Protein AF-A0A2D4LS28-F1 (afdb_monomer)

Secondary structure (DSSP, 8-state):
-EEEEEEEETTEEEEEEE-TTT--EEEEEEEE--TT--HHHHHHHHHHHHT---TTBPPEEEEEEETTEEEEEEE--TTEEHHHHHHHH-SPPHHHHHHHHHHHHHHHHHHHHTT------SGGGEEE-TTS-EEE--

Foldseek 3Di:
DFDAFDAADPFATWTWDADPPPRDIKIKGKGAADVPDPVVVVVVQCVLQQPDDDQQAWHWDDWDDDPRIIITITHDAPQAFQVVVCVVPPDDDPVLVVVLVVSVVRSQVSQVVVVHDPVDDDRNQWGHHPVGHTHGGD

Nearest PDB structures (foldseek):
  5j5t-assembly1_A-2  TM=9.803E-01  e=1.486E-19  Homo sapiens
  8fjz-assembly2_B  TM=9.613E-01  e=2.310E-17  Homo sapiens
  6cqf-assembly1_A-2  TM=9.502E-01  e=6.448E-18  Homo sapiens
  7l25-assembly2_B  TM=9.216E-01  e=4.371E-17  Homo sapiens
  7siu-assembly1_B  TM=8.800E-01  e=3.271E-17  Homo sapiens

Mean predicted aligned error: 3.65 Å

Structure (mmCIF, N/CA/C/O backbone):
data_AF-A0A2D4LS28-F1
#
_entry.id   AF-A0A2D4LS28-F1
#
loop_
_atom_site.group_PDB
_atom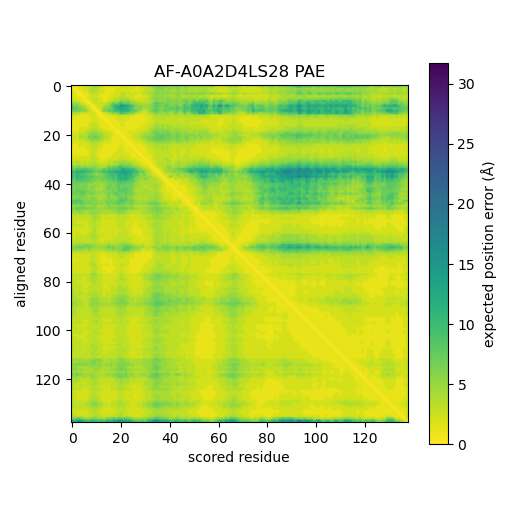_site.id
_atom_site.type_symbol
_atom_site.label_atom_id
_atom_site.label_alt_id
_atom_site.label_comp_id
_atom_site.label_asym_id
_atom_site.label_entity_id
_atom_site.label_seq_id
_atom_site.pdbx_PDB_ins_code
_atom_site.Cartn_x
_atom_site.Cartn_y
_atom_site.Cartn_z
_atom_site.occupancy
_atom_site.B_iso_or_equiv
_atom_site.auth_seq_id
_atom_site.auth_comp_id
_atom_site.auth_asym_id
_atom_site.auth_atom_id
_atom_site.pdbx_PDB_model_num
ATOM 1 N N . GLU A 1 1 ? -8.736 -12.008 12.229 1.00 94.69 1 GLU A N 1
ATOM 2 C CA . GLU A 1 1 ? -7.545 -12.580 12.887 1.00 94.69 1 GLU A CA 1
ATOM 3 C C . GLU A 1 1 ? -6.289 -11.925 12.323 1.00 94.69 1 GLU A C 1
ATOM 5 O O . GLU A 1 1 ? -6.183 -11.829 11.105 1.00 94.69 1 GLU A O 1
ATOM 10 N N . LEU A 1 2 ? -5.383 -11.424 13.169 1.00 96.31 2 LEU A N 1
ATOM 11 C CA . LEU A 1 2 ? -4.070 -10.940 12.720 1.00 96.31 2 LEU A CA 1
ATOM 12 C C . LEU A 1 2 ? -3.133 -12.137 12.528 1.00 96.31 2 LEU A C 1
ATOM 14 O O . LEU A 1 2 ? -3.089 -13.006 13.390 1.00 96.31 2 LEU A O 1
ATOM 18 N N . ILE A 1 3 ? -2.393 -12.169 11.420 1.00 97.06 3 ILE A N 1
ATOM 19 C CA . ILE A 1 3 ? -1.500 -13.282 11.066 1.00 97.06 3 ILE A CA 1
ATOM 20 C C . ILE A 1 3 ? -0.045 -12.907 11.346 1.00 97.06 3 ILE A C 1
ATOM 22 O O . ILE A 1 3 ? 0.619 -13.545 12.153 1.00 97.06 3 ILE A O 1
ATOM 26 N N . GLN A 1 4 ? 0.465 -11.877 10.669 1.00 96.00 4 GLN A N 1
ATOM 27 C CA . GLN A 1 4 ? 1.861 -11.456 10.795 1.00 96.00 4 GLN A CA 1
ATOM 28 C C . GLN A 1 4 ? 2.009 -9.970 10.489 1.00 96.00 4 GLN A C 1
ATOM 30 O O . GLN A 1 4 ? 1.234 -9.414 9.706 1.00 96.00 4 GLN A O 1
ATOM 35 N N . ARG A 1 5 ? 3.032 -9.334 11.062 1.00 95.31 5 ARG A N 1
ATOM 36 C CA . ARG A 1 5 ? 3.417 -7.973 10.680 1.00 95.31 5 ARG A CA 1
ATOM 37 C C . ARG A 1 5 ? 4.054 -7.999 9.288 1.00 95.31 5 ARG A C 1
ATOM 39 O O . ARG A 1 5 ? 4.904 -8.845 9.029 1.00 95.31 5 ARG A O 1
ATOM 46 N N . VAL A 1 6 ? 3.632 -7.095 8.409 1.00 92.38 6 VAL A N 1
ATOM 47 C CA . VAL A 1 6 ? 4.109 -6.993 7.015 1.00 92.38 6 VAL A CA 1
ATOM 48 C C . VAL A 1 6 ? 4.755 -5.652 6.689 1.00 92.38 6 VAL A C 1
ATOM 50 O O . VAL A 1 6 ? 5.448 -5.552 5.688 1.00 92.38 6 VAL A O 1
ATOM 53 N N . GLY A 1 7 ? 4.571 -4.638 7.530 1.00 86.31 7 GLY A N 1
ATOM 54 C CA . GLY A 1 7 ? 5.204 -3.342 7.332 1.00 86.31 7 GLY A CA 1
ATOM 55 C C . GLY A 1 7 ? 5.101 -2.461 8.564 1.00 86.31 7 GLY A C 1
ATOM 56 O O . GLY A 1 7 ? 4.397 -2.782 9.523 1.00 86.31 7 GLY A O 1
ATOM 57 N N . SER A 1 8 ? 5.810 -1.342 8.514 1.00 85.06 8 SER A N 1
ATOM 58 C CA . SER A 1 8 ? 5.722 -0.256 9.482 1.00 85.06 8 SER A CA 1
ATOM 59 C C . SER A 1 8 ? 5.602 1.041 8.688 1.00 85.06 8 SER A C 1
ATOM 61 O O . SER A 1 8 ? 6.418 1.306 7.808 1.00 85.06 8 SER A O 1
ATOM 63 N N . GLY A 1 9 ? 4.525 1.783 8.922 1.00 72.38 9 GLY A N 1
ATOM 64 C CA . GLY A 1 9 ? 4.267 3.084 8.316 1.00 72.38 9 GLY A CA 1
ATOM 65 C C . GLY A 1 9 ? 4.476 4.214 9.320 1.00 72.38 9 GLY A C 1
ATOM 66 O O . GLY A 1 9 ? 4.719 3.978 10.501 1.00 72.38 9 GLY A O 1
ATOM 67 N N . THR A 1 10 ? 4.312 5.455 8.861 1.00 70.38 10 THR A N 1
ATOM 68 C CA . THR A 1 10 ? 4.556 6.679 9.650 1.00 70.38 10 THR A CA 1
ATOM 69 C C . THR A 1 10 ? 3.843 6.701 11.006 1.00 70.38 10 THR A C 1
ATOM 71 O O . THR A 1 10 ? 4.406 7.181 11.983 1.00 70.38 10 THR A O 1
ATOM 74 N N . TYR A 1 11 ? 2.620 6.169 11.071 1.00 76.12 11 TYR A N 1
ATOM 75 C CA . TYR A 1 11 ? 1.759 6.232 12.259 1.00 76.12 11 TYR A CA 1
ATOM 76 C C . TYR A 1 11 ? 1.566 4.879 12.957 1.00 76.12 11 TYR A C 1
ATOM 78 O O . TYR A 1 11 ? 0.881 4.802 13.973 1.00 76.12 11 TYR A O 1
ATOM 86 N N . GLY A 1 12 ? 2.118 3.785 12.426 1.00 85.56 12 GLY A N 1
ATOM 87 C CA . GLY A 1 12 ? 1.886 2.472 13.022 1.00 85.56 12 GLY A CA 1
ATOM 88 C C . GLY A 1 12 ? 2.268 1.284 12.155 1.00 85.56 12 GLY A C 1
ATOM 89 O O . GLY A 1 12 ? 2.698 1.416 11.011 1.00 85.56 12 GLY A O 1
ATOM 90 N N . ASP A 1 13 ? 2.088 0.097 12.722 1.00 92.62 13 ASP A N 1
ATOM 91 C CA . ASP A 1 13 ? 2.425 -1.169 12.080 1.00 92.62 13 ASP A CA 1
ATOM 92 C C . ASP A 1 13 ? 1.288 -1.666 11.176 1.00 92.62 13 ASP A C 1
ATOM 94 O O . ASP A 1 13 ? 0.104 -1.541 11.498 1.00 92.62 13 ASP A O 1
ATOM 98 N N . VAL A 1 14 ? 1.652 -2.299 10.063 1.00 93.75 14 VAL A N 1
ATOM 99 C CA . VAL A 1 14 ? 0.720 -2.948 9.137 1.00 93.75 14 VAL A CA 1
ATOM 100 C C . VAL A 1 14 ? 0.818 -4.458 9.303 1.00 93.75 14 VAL A C 1
ATOM 102 O O . VAL A 1 14 ? 1.906 -5.039 9.259 1.00 93.75 14 VAL A O 1
ATOM 105 N N . TYR A 1 15 ? -0.328 -5.110 9.462 1.00 96.31 15 TYR A N 1
ATOM 106 C CA . TYR A 1 15 ? -0.445 -6.552 9.631 1.00 96.31 15 TYR A CA 1
ATOM 107 C C . TYR A 1 15 ? -1.221 -7.178 8.480 1.00 96.31 15 TYR A C 1
ATOM 109 O O . TYR A 1 15 ? -2.252 -6.661 8.057 1.00 96.31 15 TYR A O 1
ATOM 117 N N . LYS A 1 16 ? -0.774 -8.348 8.028 1.00 97.12 16 LYS A N 1
ATOM 118 C CA . LYS A 1 16 ? -1.623 -9.265 7.272 1.00 97.12 16 LYS A CA 1
ATOM 119 C C . LYS A 1 16 ? -2.665 -9.829 8.224 1.00 97.12 16 LYS A C 1
ATOM 121 O O . LYS A 1 16 ? -2.325 -10.319 9.302 1.00 97.12 16 LYS A O 1
ATOM 126 N N . ALA A 1 17 ? -3.918 -9.798 7.811 1.00 97.62 17 ALA A N 1
ATOM 127 C CA . ALA A 1 17 ? -5.038 -10.315 8.568 1.00 97.62 17 ALA A CA 1
ATOM 128 C C . ALA A 1 17 ? -5.927 -11.187 7.685 1.00 97.62 17 ALA A C 1
ATOM 130 O O . ALA A 1 17 ? -5.921 -11.078 6.459 1.00 97.62 17 ALA A O 1
ATOM 131 N N . ARG A 1 18 ? -6.714 -12.042 8.330 1.00 97.25 18 ARG A N 1
ATOM 132 C CA . ARG A 1 18 ? -7.777 -12.825 7.709 1.00 97.25 18 ARG A CA 1
ATOM 133 C C . ARG A 1 18 ? -9.116 -12.440 8.312 1.00 97.25 18 ARG A C 1
ATOM 135 O O . ARG A 1 18 ? -9.264 -12.412 9.540 1.00 97.25 18 ARG A O 1
ATOM 142 N N . ASN A 1 19 ? -10.089 -12.149 7.462 1.00 94.06 19 ASN A N 1
ATOM 143 C CA . ASN A 1 19 ? -11.469 -11.994 7.886 1.00 94.06 19 ASN A CA 1
ATOM 144 C C . ASN A 1 19 ? -12.010 -13.366 8.322 1.00 94.06 19 ASN A C 1
ATOM 146 O O . ASN A 1 19 ? -11.957 -14.338 7.574 1.00 94.06 19 ASN A O 1
ATOM 150 N N . VAL A 1 20 ? -12.499 -13.448 9.559 1.00 94.50 20 VAL A N 1
ATOM 151 C CA . VAL A 1 20 ? -12.927 -14.711 10.186 1.00 94.50 20 VAL A CA 1
ATOM 152 C C . VAL A 1 20 ? -14.246 -15.247 9.626 1.00 94.50 20 VAL A C 1
ATOM 154 O O . VAL A 1 20 ? -14.547 -16.418 9.816 1.00 94.50 20 VAL A O 1
ATOM 157 N N . HIS A 1 21 ? -15.030 -14.408 8.943 1.00 93.81 21 HIS A N 1
ATOM 158 C CA . HIS A 1 21 ? -16.332 -14.793 8.400 1.00 93.81 21 HIS A CA 1
ATOM 159 C C . HIS A 1 21 ? -16.234 -15.369 6.987 1.00 93.81 21 HIS A C 1
ATOM 161 O O . HIS A 1 21 ? -16.912 -16.346 6.688 1.00 93.81 21 HIS A O 1
ATOM 167 N N . ASN A 1 22 ? -15.410 -14.772 6.120 1.00 94.19 22 ASN A N 1
ATOM 168 C CA . ASN A 1 22 ? -15.306 -15.163 4.708 1.00 94.19 22 ASN A CA 1
ATOM 169 C C . ASN A 1 22 ? -13.920 -15.708 4.310 1.00 94.19 22 ASN A C 1
ATOM 171 O O . ASN A 1 22 ? -13.752 -16.186 3.194 1.00 94.19 22 ASN A O 1
ATOM 175 N N . GLY A 1 23 ? -12.926 -15.657 5.201 1.00 94.50 23 GLY A N 1
ATOM 176 C CA . GLY A 1 23 ? -11.577 -16.165 4.951 1.00 94.50 23 GLY A CA 1
ATOM 177 C C . GLY A 1 23 ? -10.687 -15.266 4.085 1.00 94.50 23 GLY A C 1
ATOM 178 O O . GLY A 1 23 ? -9.522 -15.620 3.879 1.00 94.50 23 GLY A O 1
ATOM 179 N N . GLU A 1 24 ? -11.184 -14.119 3.614 1.00 94.81 24 GLU A N 1
ATOM 180 C CA . GLU A 1 24 ? -10.441 -13.193 2.753 1.00 94.81 24 GLU A CA 1
ATOM 181 C C . GLU A 1 24 ? -9.276 -12.529 3.496 1.00 94.81 24 GLU A C 1
ATOM 183 O O . GLU A 1 24 ? -9.334 -12.276 4.706 1.00 94.81 24 GLU A O 1
ATOM 188 N N . LEU A 1 25 ? -8.198 -12.252 2.760 1.00 97.00 25 LEU A N 1
ATOM 189 C CA . LEU A 1 25 ? -7.030 -11.554 3.286 1.00 97.00 25 LEU A CA 1
ATOM 190 C C . LEU A 1 25 ? -7.233 -10.037 3.246 1.00 97.00 25 LEU A C 1
ATOM 192 O O . LEU A 1 25 ? -7.781 -9.493 2.292 1.00 97.00 25 LEU A O 1
ATOM 196 N N . ALA A 1 26 ? -6.728 -9.359 4.270 1.00 96.94 26 ALA A N 1
ATOM 197 C CA . ALA A 1 26 ? -6.704 -7.906 4.371 1.00 96.94 26 ALA A CA 1
ATOM 198 C C . ALA A 1 26 ? -5.360 -7.431 4.936 1.00 96.94 26 ALA A C 1
ATOM 200 O O . ALA A 1 26 ? -4.677 -8.167 5.655 1.00 96.94 26 ALA A O 1
ATOM 201 N N . ALA A 1 27 ? -4.988 -6.195 4.623 1.00 95.88 27 ALA A N 1
ATOM 202 C CA . ALA A 1 27 ? -3.982 -5.461 5.372 1.00 95.88 27 ALA A CA 1
ATOM 203 C C . ALA A 1 27 ? -4.684 -4.633 6.457 1.00 95.88 27 ALA A C 1
ATOM 205 O O . ALA A 1 27 ? -5.739 -4.043 6.228 1.00 95.88 27 ALA A O 1
ATOM 206 N N . VAL A 1 28 ? -4.118 -4.615 7.660 1.00 95.00 28 VAL A N 1
ATOM 207 C CA . VAL A 1 28 ? -4.653 -3.880 8.807 1.00 95.00 28 VAL A CA 1
ATOM 208 C C . VAL A 1 28 ? -3.555 -2.989 9.362 1.00 95.00 28 VAL A C 1
ATOM 210 O O . VAL A 1 28 ? -2.604 -3.483 9.967 1.00 95.00 28 VAL A O 1
ATOM 213 N N . LYS A 1 29 ? -3.692 -1.679 9.156 1.00 92.56 29 LYS A N 1
ATOM 214 C CA . LYS A 1 29 ? -2.815 -0.664 9.749 1.00 92.56 29 LYS A CA 1
ATOM 215 C C . LYS A 1 29 ? -3.323 -0.354 11.153 1.00 92.56 29 LYS A C 1
ATOM 217 O O . LYS A 1 29 ? -4.481 0.031 11.313 1.00 92.56 29 LYS A O 1
ATOM 222 N N . ILE A 1 30 ? -2.484 -0.580 12.160 1.00 93.19 30 ILE A N 1
ATOM 223 C CA . ILE A 1 30 ? -2.805 -0.368 13.573 1.00 93.19 30 ILE A CA 1
ATOM 224 C C . ILE A 1 30 ? -2.002 0.827 14.068 1.00 93.19 30 ILE A C 1
ATOM 226 O O . ILE A 1 30 ? -0.780 0.762 14.187 1.00 93.19 30 ILE A O 1
ATOM 230 N N . ILE A 1 31 ? -2.713 1.904 14.378 1.00 91.38 31 ILE A N 1
ATOM 231 C CA . ILE A 1 31 ? -2.163 3.167 14.864 1.00 91.38 31 ILE A CA 1
ATOM 232 C C . ILE A 1 31 ? -2.488 3.264 16.350 1.00 91.38 31 ILE A C 1
ATOM 234 O O . ILE A 1 31 ? -3.657 3.178 16.733 1.00 91.38 31 ILE A O 1
ATOM 238 N N . LYS A 1 32 ? -1.463 3.406 17.192 1.00 89.44 32 LYS A N 1
ATOM 239 C CA . LYS A 1 32 ? -1.645 3.713 18.615 1.00 89.44 32 LYS A CA 1
ATOM 240 C C . LYS A 1 32 ? -1.875 5.218 18.732 1.00 89.44 32 LYS A C 1
ATOM 242 O O . LYS A 1 32 ? -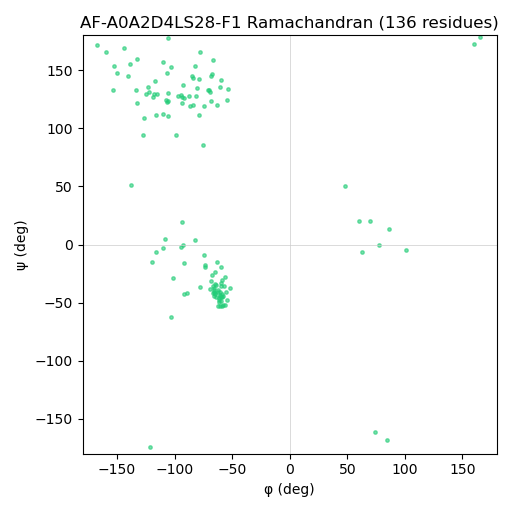1.088 5.976 18.186 1.00 89.44 32 LYS A O 1
ATOM 247 N N . LEU A 1 33 ? -2.950 5.612 19.402 1.00 87.25 33 LEU A N 1
ATOM 248 C CA . LEU A 1 33 ? -3.282 7.009 19.650 1.00 87.25 33 LEU A CA 1
ATOM 249 C C . LEU A 1 33 ? -2.792 7.390 21.046 1.00 87.25 33 LEU A C 1
ATOM 251 O O . LEU A 1 33 ? -3.106 6.705 22.020 1.00 87.25 33 LEU A O 1
ATOM 255 N N . GLU A 1 34 ? -2.034 8.472 21.143 1.00 85.25 34 GLU A N 1
ATOM 256 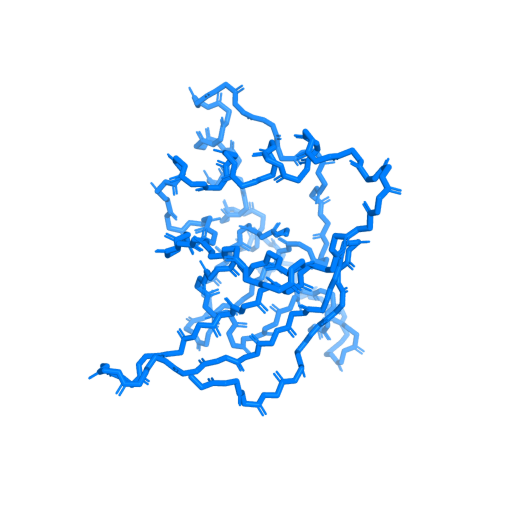C CA . GLU A 1 34 ? -1.560 9.048 22.398 1.00 85.25 34 GLU A CA 1
ATOM 257 C C . GLU A 1 34 ? -2.260 10.384 22.688 1.00 85.25 34 GLU A C 1
ATOM 259 O O . GLU A 1 34 ? -2.808 11.051 21.805 1.00 85.25 34 GLU A O 1
ATOM 264 N N . GLN A 1 35 ? -2.291 10.782 23.963 1.00 79.31 35 GLN A N 1
ATOM 265 C CA . GLN A 1 35 ? -2.853 12.079 24.337 1.00 79.31 35 GLN A CA 1
ATOM 266 C C . GLN A 1 35 ? -2.023 13.205 23.714 1.00 79.31 35 GLN A C 1
ATOM 268 O O . GLN A 1 35 ? -0.841 13.348 24.013 1.00 79.31 35 GLN A O 1
ATOM 273 N N . GLY A 1 36 ? -2.668 14.025 22.883 1.00 79.25 36 GLY A N 1
ATOM 274 C CA . GLY A 1 36 ? -2.023 15.122 22.160 1.00 79.25 36 GLY A CA 1
ATOM 275 C C . GLY A 1 36 ? -1.715 14.818 20.693 1.00 79.25 36 GLY A C 1
ATOM 276 O O . GLY A 1 36 ? -1.313 15.739 19.985 1.00 79.25 36 GLY A O 1
ATOM 277 N N . ASP A 1 37 ? -1.949 13.588 20.219 1.00 81.69 37 ASP A N 1
ATOM 278 C CA . ASP A 1 37 ? -1.845 13.279 18.793 1.00 81.69 37 ASP A CA 1
ATOM 279 C C . ASP A 1 37 ? -2.832 14.113 17.973 1.00 81.69 37 ASP A C 1
ATOM 281 O O . ASP A 1 37 ? -4.022 14.223 18.297 1.00 81.69 37 ASP A O 1
ATOM 285 N N . ASP A 1 38 ? -2.347 14.662 16.859 1.00 80.81 38 ASP A N 1
ATOM 286 C CA . ASP A 1 38 ? -3.195 15.352 15.896 1.00 80.81 38 ASP A CA 1
ATOM 287 C C . ASP A 1 38 ? -3.997 14.337 15.074 1.00 80.81 38 ASP A C 1
ATOM 289 O O . ASP A 1 38 ? -3.633 13.922 13.968 1.00 80.81 38 ASP A O 1
ATOM 293 N N . PHE A 1 39 ? -5.137 13.943 15.635 1.00 81.69 39 PHE A N 1
ATOM 294 C CA . PHE A 1 39 ? -6.061 13.009 15.006 1.00 81.69 39 PHE A CA 1
ATOM 295 C C . PHE A 1 39 ? -6.594 13.507 13.652 1.00 81.69 39 PHE A C 1
ATOM 297 O O . PHE A 1 39 ? -7.063 12.700 12.845 1.00 81.69 39 PHE A O 1
ATOM 304 N N . SER A 1 40 ? -6.509 14.813 13.366 1.00 82.62 40 SER A N 1
ATOM 305 C CA . SER A 1 40 ? -7.003 15.377 12.110 1.00 82.62 40 SER A CA 1
ATOM 306 C C . SER A 1 40 ? -6.202 14.892 10.897 1.00 82.62 40 SER A C 1
ATOM 308 O O . SER A 1 40 ? -6.796 14.602 9.857 1.00 82.62 40 SER A O 1
ATOM 310 N N . LEU A 1 41 ? -4.885 14.699 11.037 1.00 78.19 41 LEU A N 1
ATOM 311 C CA . LEU A 1 41 ? -4.024 14.178 9.968 1.00 78.19 41 LEU A CA 1
ATOM 312 C C . LEU A 1 41 ? -4.383 12.728 9.619 1.00 78.19 41 LEU A C 1
ATOM 314 O O . LEU A 1 41 ? -4.546 12.383 8.449 1.00 78.19 41 LEU A O 1
ATOM 318 N N . ILE A 1 42 ? -4.599 11.899 10.642 1.00 81.44 42 ILE A N 1
ATOM 319 C CA . ILE A 1 42 ? -4.998 10.496 10.481 1.00 81.44 42 ILE A CA 1
ATOM 320 C C . ILE A 1 42 ? -6.394 10.404 9.843 1.00 81.44 42 ILE A C 1
ATOM 322 O O . ILE A 1 42 ? -6.632 9.593 8.945 1.00 81.44 42 ILE A O 1
ATOM 326 N N . GLN A 1 43 ? -7.331 11.262 10.261 1.00 81.19 43 GLN A N 1
ATOM 327 C CA . GLN A 1 43 ? -8.659 11.336 9.647 1.00 81.19 43 GLN A CA 1
ATOM 328 C C . GLN A 1 43 ? -8.605 11.751 8.176 1.00 81.19 43 GLN A C 1
ATOM 330 O O . GLN A 1 43 ? -9.364 11.203 7.374 1.00 81.19 43 GLN A O 1
ATOM 335 N N . GLN A 1 44 ? -7.729 12.689 7.806 1.00 78.31 44 GLN A N 1
ATOM 336 C CA . GLN A 1 44 ? -7.546 13.093 6.411 1.00 78.31 44 GLN A CA 1
ATOM 337 C C . GLN A 1 44 ? -7.044 11.934 5.545 1.00 78.31 44 GLN A C 1
ATOM 339 O O . GLN A 1 44 ? -7.546 11.754 4.434 1.00 78.31 44 GLN A O 1
ATOM 344 N N . GLU A 1 45 ? -6.118 11.118 6.055 1.00 75.69 45 GLU A N 1
ATOM 345 C CA . GLU A 1 45 ? -5.626 9.920 5.365 1.00 75.69 45 GLU A CA 1
ATOM 346 C C . GLU A 1 45 ? -6.763 8.911 5.130 1.00 75.69 45 GLU A C 1
ATOM 348 O O . GLU A 1 45 ? -7.021 8.511 3.993 1.00 75.69 45 GLU A O 1
ATOM 353 N N . ILE A 1 46 ? -7.542 8.594 6.173 1.00 82.81 46 ILE A N 1
ATOM 354 C CA . ILE A 1 46 ? -8.710 7.706 6.046 1.00 82.81 46 ILE A CA 1
ATOM 355 C C . ILE A 1 46 ? -9.726 8.276 5.054 1.00 82.81 46 ILE A C 1
ATOM 357 O O . ILE A 1 46 ? -10.244 7.544 4.211 1.00 82.81 46 ILE A O 1
ATOM 361 N N . TYR A 1 47 ? -10.036 9.571 5.140 1.00 82.38 47 TYR A N 1
ATOM 362 C CA . TYR A 1 47 ? -11.014 10.221 4.270 1.00 82.38 47 TYR A CA 1
ATOM 363 C C . TYR A 1 47 ? -10.578 10.220 2.801 1.00 82.38 47 TYR A C 1
ATOM 365 O O . TYR A 1 47 ? -11.405 10.069 1.893 1.00 82.38 47 TYR A O 1
ATOM 373 N N . MET A 1 48 ? -9.273 10.345 2.550 1.00 79.38 48 MET A N 1
ATOM 374 C CA . MET A 1 48 ? -8.727 10.244 1.205 1.00 79.38 48 MET A CA 1
ATOM 375 C C . MET A 1 48 ? -9.067 8.883 0.596 1.00 79.38 48 MET A C 1
ATOM 377 O O . MET A 1 48 ? -9.681 8.850 -0.471 1.00 79.38 48 MET A O 1
ATOM 381 N N . VAL A 1 49 ? -8.744 7.788 1.290 1.00 79.31 49 VAL A N 1
ATOM 382 C CA . VAL A 1 49 ? -8.877 6.422 0.756 1.00 79.31 49 VAL A CA 1
ATOM 383 C C . VAL A 1 49 ? -10.328 5.927 0.790 1.00 79.31 49 VAL A C 1
ATOM 385 O O . VAL A 1 49 ? -10.785 5.298 -0.161 1.00 79.31 49 VAL A O 1
ATOM 388 N N . LYS A 1 50 ? -11.105 6.274 1.824 1.00 87.44 50 LYS A N 1
ATOM 389 C CA . LYS A 1 50 ? -12.490 5.806 2.025 1.00 87.44 50 LYS A CA 1
ATOM 390 C C . LYS A 1 50 ? -13.435 6.124 0.862 1.00 87.44 50 LYS A C 1
ATOM 392 O O . LYS A 1 50 ? -14.334 5.339 0.567 1.00 87.44 50 LYS A O 1
ATOM 397 N N . GLU A 1 51 ? -13.273 7.274 0.214 1.00 86.31 51 GLU A N 1
ATOM 398 C CA . GLU A 1 51 ? -14.132 7.679 -0.912 1.00 86.31 51 GLU A CA 1
ATOM 399 C C . GLU A 1 51 ? -13.571 7.281 -2.286 1.00 86.31 51 GLU A C 1
ATOM 401 O O . GLU A 1 51 ? -14.182 7.565 -3.321 1.00 86.31 51 GLU A O 1
ATOM 406 N N . CYS A 1 52 ? -12.399 6.648 -2.325 1.00 90.69 52 CYS A N 1
ATOM 407 C CA . CYS A 1 52 ? -11.763 6.246 -3.567 1.00 90.69 52 CYS A CA 1
ATOM 408 C C . CYS A 1 52 ? -12.130 4.804 -3.917 1.00 90.69 52 CYS A C 1
ATOM 410 O O . CYS A 1 52 ? -11.871 3.877 -3.158 1.00 90.69 52 CYS A O 1
ATOM 412 N N . LYS A 1 53 ? -12.737 4.615 -5.093 1.00 93.88 53 LYS A N 1
ATOM 413 C CA . LYS A 1 53 ? -13.054 3.298 -5.652 1.00 93.88 53 LYS A CA 1
ATOM 414 C C . LYS A 1 53 ? -12.497 3.236 -7.067 1.00 93.88 53 LYS A C 1
ATOM 416 O O . LYS A 1 53 ? -13.131 3.717 -8.001 1.00 93.88 53 LYS A O 1
ATOM 421 N N . HIS A 1 54 ? -11.291 2.699 -7.198 1.00 97.19 54 HIS A N 1
ATOM 422 C CA . HIS A 1 54 ? -10.574 2.596 -8.466 1.00 97.19 54 HIS A CA 1
ATOM 423 C C . HIS A 1 54 ? -9.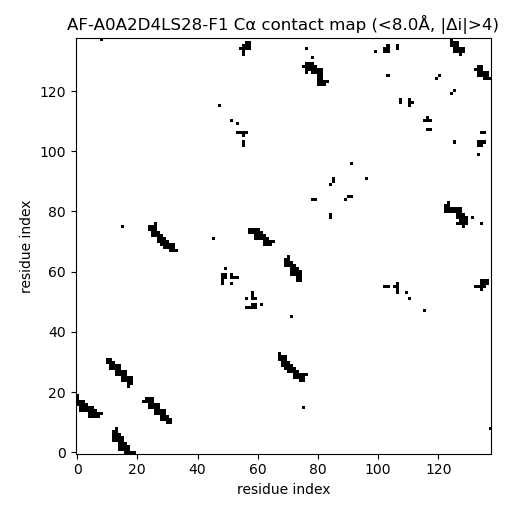665 1.366 -8.449 1.00 97.19 54 HIS A C 1
ATOM 425 O O . HIS A 1 54 ? -9.136 1.024 -7.395 1.00 97.19 54 HIS A O 1
ATOM 431 N N . CYS A 1 55 ? -9.454 0.714 -9.596 1.00 97.50 55 CYS A N 1
ATOM 432 C CA . CYS A 1 55 ? -8.640 -0.503 -9.673 1.00 97.50 55 CYS A CA 1
ATOM 433 C C . CYS A 1 55 ? -7.193 -0.279 -9.214 1.00 97.50 55 CYS A C 1
ATOM 435 O O . CYS A 1 55 ? -6.658 -1.153 -8.543 1.00 97.50 55 CYS A O 1
ATOM 437 N N . ASN A 1 56 ? -6.607 0.894 -9.485 1.00 98.19 56 ASN A N 1
ATOM 438 C CA . ASN A 1 56 ? -5.239 1.254 -9.079 1.00 98.19 56 ASN A CA 1
ATOM 439 C C . ASN A 1 56 ? -5.129 2.012 -7.742 1.00 98.19 56 ASN A C 1
ATOM 441 O O . ASN A 1 56 ? -4.128 2.682 -7.496 1.00 98.19 56 ASN A O 1
ATOM 445 N N . ILE A 1 57 ? -6.147 1.955 -6.882 1.00 96.38 57 ILE A N 1
ATOM 446 C CA . ILE A 1 57 ? -6.091 2.490 -5.513 1.00 96.38 57 ILE A CA 1
ATOM 447 C C . ILE A 1 57 ? -6.412 1.343 -4.563 1.00 96.38 57 ILE A C 1
ATOM 449 O O . ILE A 1 57 ? -7.347 0.586 -4.821 1.00 96.38 57 ILE A O 1
ATOM 453 N N . VAL A 1 58 ? -5.641 1.212 -3.483 1.00 95.12 58 VAL A N 1
ATOM 454 C CA . VAL A 1 58 ? -5.903 0.213 -2.439 1.00 95.12 58 VAL A CA 1
ATOM 455 C C . VAL A 1 58 ? -7.336 0.375 -1.930 1.00 95.12 58 VAL A C 1
ATOM 457 O O . VAL A 1 58 ? -7.734 1.457 -1.491 1.00 95.12 58 VAL A O 1
ATOM 460 N N . ALA A 1 59 ? -8.125 -0.699 -1.983 1.00 95.00 59 ALA A N 1
ATOM 461 C CA . ALA A 1 59 ? -9.505 -0.633 -1.522 1.00 95.00 59 ALA A CA 1
ATOM 462 C C . ALA A 1 59 ? -9.578 -0.493 0.007 1.00 95.00 59 ALA A C 1
ATOM 464 O O . ALA A 1 59 ? -8.945 -1.240 0.752 1.00 95.00 59 ALA A O 1
ATOM 465 N N . TYR A 1 60 ? -10.399 0.442 0.483 1.00 94.44 60 TYR A N 1
ATOM 466 C CA . TYR A 1 60 ? -10.714 0.595 1.902 1.00 94.44 60 TYR A CA 1
ATOM 467 C C . TYR A 1 60 ? -11.897 -0.298 2.291 1.00 94.44 60 TYR A C 1
ATOM 469 O O . TYR A 1 60 ? -12.962 -0.231 1.674 1.00 94.44 60 TYR A O 1
ATOM 477 N N . PHE A 1 61 ? -11.731 -1.101 3.343 1.00 94.19 61 PHE A N 1
ATOM 478 C CA . PHE A 1 61 ? -12.774 -1.999 3.852 1.00 94.19 61 PHE A CA 1
ATOM 479 C C . PHE A 1 61 ? -13.475 -1.457 5.098 1.00 94.19 61 PHE A C 1
ATOM 481 O O . PHE A 1 61 ? -14.646 -1.753 5.324 1.00 94.19 61 PHE A O 1
ATOM 488 N N . GLY A 1 62 ? -12.790 -0.659 5.916 1.00 92.88 62 GLY A N 1
ATOM 489 C CA . GLY A 1 62 ? -13.370 -0.096 7.132 1.00 92.88 62 GLY A CA 1
ATOM 490 C C . GLY A 1 62 ? -12.316 0.362 8.127 1.00 92.88 62 GLY A C 1
ATOM 491 O O . GLY A 1 62 ? -11.127 0.106 7.957 1.00 92.88 62 GLY A O 1
ATOM 492 N N . SER A 1 63 ? -12.754 1.026 9.193 1.00 92.88 63 SER A N 1
ATOM 493 C CA . SER A 1 63 ? -11.883 1.380 10.310 1.00 92.88 63 SER A CA 1
ATOM 494 C C . SER A 1 63 ? -12.592 1.222 11.644 1.00 92.88 63 SER A C 1
ATOM 496 O O . SER A 1 63 ? -13.783 1.513 11.749 1.00 92.88 63 SER A O 1
ATOM 498 N N . TYR A 1 64 ? -11.846 0.804 12.662 1.00 92.12 64 TYR A N 1
ATOM 499 C CA . TYR A 1 64 ? -12.362 0.471 13.985 1.00 92.12 64 TYR A CA 1
ATOM 500 C C . TYR A 1 64 ? -11.491 1.128 15.049 1.00 92.12 64 TYR A C 1
ATOM 502 O O . TYR A 1 64 ? -10.268 1.038 14.993 1.00 92.12 64 TYR A O 1
ATOM 510 N N . LEU A 1 65 ? -12.116 1.781 16.023 1.00 90.69 65 LEU A N 1
ATOM 511 C CA . LEU A 1 65 ? -11.422 2.362 17.166 1.00 90.69 65 LEU A CA 1
ATOM 512 C C . LEU A 1 65 ? -11.681 1.489 18.394 1.00 90.69 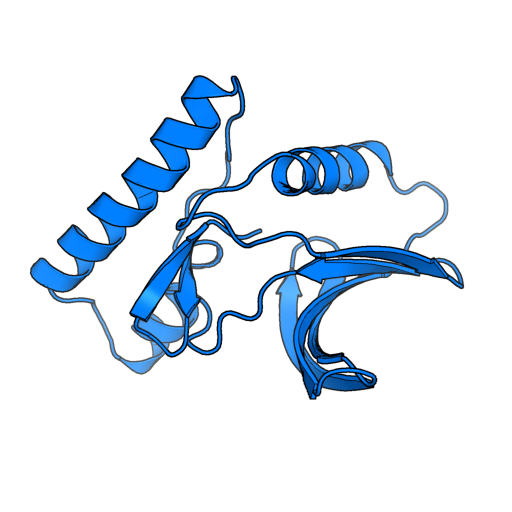65 LEU A C 1
ATOM 514 O O . LEU A 1 65 ? -12.833 1.248 18.751 1.00 90.69 65 LEU A O 1
ATOM 518 N N . SER A 1 66 ? -10.620 1.000 19.030 1.00 87.81 66 SER A N 1
ATOM 519 C CA . SER A 1 66 ? -10.728 0.172 20.232 1.00 87.81 66 SER A CA 1
ATOM 520 C C . SER A 1 66 ? -9.472 0.294 21.086 1.00 87.81 66 SER A C 1
ATOM 522 O O . SER A 1 66 ? -8.372 0.178 20.554 1.00 87.81 66 SER A O 1
ATOM 524 N N . HIS A 1 67 ? -9.633 0.495 22.399 1.00 88.38 67 HIS A N 1
ATOM 525 C CA . HIS A 1 67 ? -8.527 0.573 23.367 1.00 88.38 67 HIS A CA 1
ATOM 526 C C . HIS A 1 67 ? -7.387 1.502 22.907 1.00 88.38 67 HIS A C 1
ATOM 528 O O . HIS A 1 67 ? -6.234 1.083 22.847 1.00 88.38 67 HIS A O 1
ATOM 534 N N . GLU A 1 68 ? -7.731 2.731 22.498 1.00 88.44 68 GLU A N 1
ATOM 535 C CA . GLU A 1 68 ? -6.768 3.744 22.018 1.00 88.44 68 GLU A CA 1
ATOM 536 C C . GLU A 1 68 ? -5.964 3.311 20.779 1.00 88.44 68 GLU A C 1
ATOM 538 O O . GLU A 1 68 ? -4.913 3.863 20.465 1.00 88.44 68 GLU A O 1
ATOM 543 N N . LYS A 1 69 ? -6.460 2.317 20.037 1.00 91.12 69 LYS A N 1
ATOM 544 C CA . LYS A 1 69 ? -5.888 1.888 18.763 1.00 91.12 69 LYS A CA 1
ATOM 545 C C . LYS A 1 69 ? -6.899 2.067 17.652 1.00 91.12 69 LYS A C 1
ATOM 547 O O . LYS A 1 69 ? -8.019 1.554 17.727 1.00 91.12 69 LYS A O 1
ATOM 552 N N . LEU A 1 70 ? -6.484 2.761 16.604 1.00 92.06 70 LEU A N 1
ATOM 553 C CA . LEU A 1 70 ? -7.219 2.854 15.358 1.00 92.06 70 LEU A CA 1
ATOM 554 C C . LEU A 1 70 ? -6.740 1.753 14.412 1.00 92.06 70 LEU A C 1
ATOM 556 O O . LEU A 1 70 ? -5.554 1.626 14.124 1.00 92.06 70 LEU A O 1
ATOM 560 N N . TRP A 1 71 ? -7.691 0.976 13.920 1.00 93.69 71 TRP A N 1
ATOM 561 C CA . TRP A 1 71 ? -7.490 -0.102 12.968 1.00 93.69 71 TRP A CA 1
ATOM 562 C C . TRP A 1 71 ? -8.041 0.362 11.632 1.00 93.69 71 TRP A C 1
ATOM 564 O O . TRP A 1 71 ? -9.212 0.728 11.563 1.00 93.69 71 TRP A O 1
ATOM 574 N N . ILE A 1 72 ? -7.232 0.337 10.581 1.00 92.75 72 ILE A N 1
ATOM 575 C CA . ILE A 1 72 ? -7.653 0.660 9.216 1.00 92.75 72 ILE A CA 1
ATOM 576 C C . ILE A 1 72 ? -7.497 -0.609 8.384 1.00 92.75 72 ILE A C 1
ATOM 578 O O . ILE A 1 72 ? -6.381 -1.076 8.162 1.00 92.75 72 ILE A O 1
ATOM 582 N N . CYS A 1 73 ? -8.622 -1.178 7.960 1.00 94.50 73 CYS A N 1
ATOM 583 C CA . CYS A 1 73 ? -8.686 -2.401 7.171 1.00 94.50 73 CYS A CA 1
ATOM 584 C C . CYS A 1 73 ? -8.743 -2.055 5.683 1.00 94.50 73 CYS A C 1
ATOM 586 O O . CYS A 1 73 ? -9.615 -1.296 5.248 1.00 94.50 73 CYS A O 1
ATOM 588 N N . MET A 1 74 ? -7.842 -2.644 4.906 1.00 94.62 74 MET A N 1
ATOM 589 C CA . MET A 1 74 ? -7.663 -2.357 3.488 1.00 94.62 74 MET A CA 1
ATOM 590 C C . MET A 1 74 ? -7.300 -3.618 2.693 1.00 94.62 74 MET A C 1
ATOM 592 O O . MET A 1 74 ? -6.994 -4.669 3.264 1.00 94.62 74 MET A O 1
ATOM 596 N N . GLU A 1 75 ? -7.345 -3.508 1.370 1.00 95.69 75 GLU A N 1
ATOM 597 C CA . GLU A 1 75 ? -6.925 -4.553 0.437 1.00 95.69 75 GLU A CA 1
ATOM 598 C C . GLU A 1 75 ? -5.493 -5.022 0.730 1.00 95.69 75 GLU A C 1
ATOM 600 O O . GLU A 1 75 ? -4.579 -4.221 0.930 1.00 95.69 75 GLU A O 1
ATOM 605 N N . TYR A 1 76 ? -5.294 -6.341 0.759 1.00 96.81 76 TYR A N 1
ATOM 606 C CA . TYR A 1 76 ? -3.968 -6.924 0.928 1.00 96.81 76 TYR A CA 1
ATOM 607 C C . TYR A 1 76 ? -3.261 -7.067 -0.422 1.00 96.81 76 TYR A C 1
ATOM 609 O O . TYR A 1 76 ? -3.714 -7.807 -1.292 1.00 96.81 76 TYR A O 1
ATOM 617 N N . CYS A 1 77 ? -2.117 -6.402 -0.565 1.00 96.94 77 CYS A N 1
ATOM 618 C CA . CYS A 1 77 ? -1.253 -6.502 -1.739 1.00 96.94 77 CYS A CA 1
ATOM 619 C C . CYS A 1 77 ? -0.102 -7.476 -1.445 1.00 96.94 77 CYS A C 1
ATOM 621 O O . CYS A 1 77 ? 0.896 -7.096 -0.831 1.00 96.94 77 CYS A O 1
ATOM 623 N N . GLY A 1 78 ? -0.272 -8.750 -1.814 1.00 95.75 78 GLY A N 1
ATOM 624 C CA . GLY A 1 78 ? 0.644 -9.833 -1.430 1.00 95.75 78 GLY A CA 1
ATOM 625 C C . GLY A 1 78 ? 2.066 -9.731 -1.993 1.00 95.75 78 GLY A C 1
ATOM 626 O O . GLY A 1 78 ? 2.998 -10.213 -1.348 1.00 95.75 78 GLY A O 1
ATOM 627 N N . GLY A 1 79 ? 2.255 -9.012 -3.104 1.00 95.62 79 GLY A N 1
ATOM 628 C CA . GLY A 1 79 ? 3.568 -8.707 -3.675 1.00 95.62 79 GLY A CA 1
ATOM 629 C C . GLY A 1 79 ? 4.362 -7.643 -2.908 1.00 95.62 79 GLY A C 1
ATOM 630 O O . GLY A 1 79 ? 5.544 -7.463 -3.186 1.00 95.62 79 GLY A O 1
ATOM 631 N N . GLY A 1 80 ? 3.750 -6.960 -1.934 1.00 95.31 80 GLY A N 1
ATOM 632 C CA . GLY A 1 80 ? 4.406 -5.915 -1.146 1.00 95.31 80 GLY A CA 1
ATOM 633 C C . GLY A 1 80 ? 4.598 -4.610 -1.919 1.00 95.31 80 GLY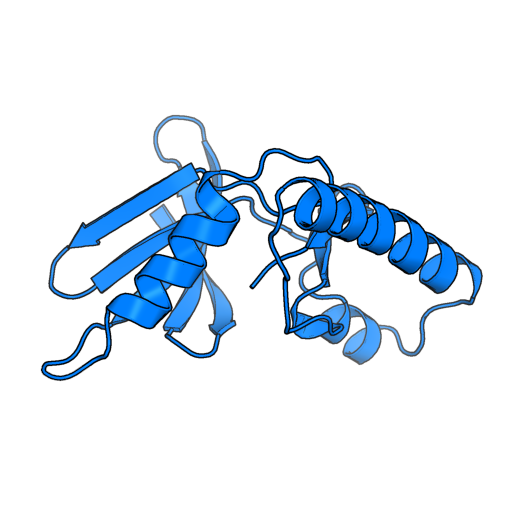 A C 1
ATOM 634 O O . GLY A 1 80 ? 3.909 -4.351 -2.910 1.00 95.31 80 GLY A O 1
ATOM 635 N N . SER A 1 81 ? 5.504 -3.756 -1.438 1.00 96.56 81 SER A N 1
ATOM 636 C CA . SER A 1 81 ? 5.829 -2.501 -2.118 1.00 96.56 81 SER A CA 1
ATOM 637 C C . SER A 1 81 ? 6.834 -2.722 -3.248 1.00 96.56 81 SER A C 1
ATOM 639 O O . SER A 1 81 ? 7.669 -3.629 -3.196 1.00 96.56 81 SER A O 1
ATOM 641 N N . LEU A 1 82 ? 6.823 -1.853 -4.263 1.00 97.81 82 LEU A N 1
ATOM 642 C CA . LEU A 1 82 ? 7.870 -1.870 -5.286 1.00 97.81 82 LEU A CA 1
ATOM 643 C C . LEU A 1 82 ? 9.258 -1.652 -4.682 1.00 97.81 82 LEU A C 1
ATOM 645 O O . LEU A 1 82 ? 10.221 -2.204 -5.209 1.00 97.81 82 LEU A O 1
ATOM 649 N N . GLN A 1 83 ? 9.354 -0.899 -3.578 1.00 96.75 83 GLN A N 1
ATOM 650 C CA . GLN A 1 83 ? 10.593 -0.765 -2.818 1.00 96.75 83 GLN A CA 1
ATOM 651 C C . GLN A 1 83 ? 11.129 -2.117 -2.364 1.00 96.75 83 GLN A C 1
ATOM 653 O O . GLN A 1 83 ? 12.286 -2.423 -2.651 1.00 96.75 83 GLN A O 1
ATOM 658 N N . ASP A 1 84 ? 10.304 -2.933 -1.716 1.00 94.75 84 ASP A N 1
ATOM 659 C CA . ASP A 1 84 ? 10.709 -4.265 -1.261 1.00 94.75 84 ASP A CA 1
ATOM 660 C C . ASP A 1 84 ? 11.131 -5.144 -2.446 1.00 94.75 84 ASP A C 1
ATOM 662 O O . ASP A 1 84 ? 12.156 -5.826 -2.396 1.00 94.75 84 ASP A O 1
ATOM 666 N N . IL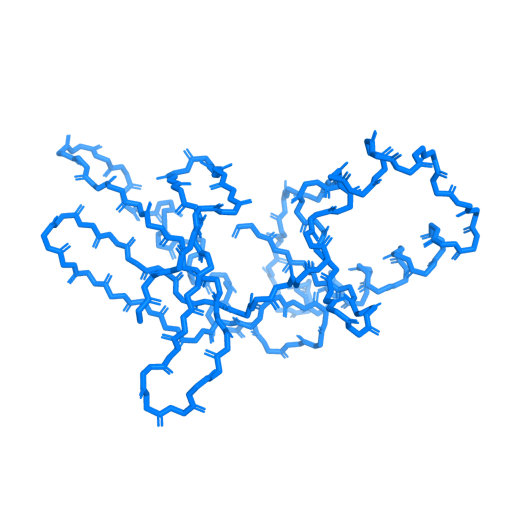E A 1 85 ? 10.389 -5.062 -3.555 1.00 96.50 85 ILE A N 1
ATOM 667 C CA . ILE A 1 85 ? 10.651 -5.846 -4.766 1.00 96.50 85 ILE A CA 1
ATOM 668 C C . ILE A 1 85 ? 12.017 -5.505 -5.369 1.00 96.50 85 ILE A C 1
ATOM 670 O O . ILE A 1 85 ? 12.820 -6.415 -5.596 1.00 96.50 85 ILE A O 1
ATOM 674 N N . TYR A 1 86 ? 12.323 -4.229 -5.633 1.00 96.88 86 TYR A N 1
ATOM 675 C CA . TYR A 1 86 ? 13.593 -3.877 -6.284 1.00 96.88 86 TYR A CA 1
ATOM 676 C C . TYR A 1 86 ? 14.806 -4.010 -5.351 1.00 96.88 86 TYR A C 1
ATOM 678 O O . TYR A 1 86 ? 15.929 -4.135 -5.835 1.00 96.88 86 TYR A O 1
ATOM 686 N N . HIS A 1 87 ? 14.615 -4.025 -4.025 1.00 96.88 87 HIS A N 1
ATOM 687 C CA . HIS A 1 87 ? 15.700 -4.343 -3.086 1.00 96.88 87 HIS A CA 1
ATOM 688 C C . HIS A 1 87 ? 16.139 -5.808 -3.182 1.00 96.88 87 HIS A C 1
ATOM 690 O O . HIS A 1 87 ? 17.309 -6.107 -2.957 1.00 96.88 87 HIS A O 1
ATOM 696 N N . VAL A 1 88 ? 15.220 -6.716 -3.523 1.00 97.12 88 VAL A N 1
ATOM 697 C CA . VAL A 1 88 ? 15.508 -8.152 -3.654 1.00 97.12 88 VAL A CA 1
ATOM 698 C C . VAL A 1 88 ? 15.894 -8.525 -5.084 1.00 97.12 88 VAL A C 1
ATOM 700 O O . VAL A 1 88 ? 16.817 -9.307 -5.297 1.00 97.12 88 VAL A O 1
ATOM 703 N N . THR A 1 89 ? 15.184 -7.983 -6.072 1.00 97.06 89 THR A N 1
ATOM 704 C CA . THR A 1 89 ? 15.314 -8.383 -7.485 1.00 97.06 89 THR A CA 1
ATOM 705 C C . THR A 1 89 ? 16.326 -7.550 -8.271 1.00 97.06 89 THR A C 1
ATOM 707 O O . THR A 1 89 ? 16.761 -7.972 -9.341 1.00 97.06 89 THR A O 1
ATOM 710 N N . GLY A 1 90 ? 16.730 -6.393 -7.739 1.00 97.69 90 GLY A N 1
ATOM 711 C CA . GLY A 1 90 ? 17.488 -5.387 -8.472 1.00 97.69 90 GLY A CA 1
ATOM 712 C C . GLY A 1 90 ? 16.585 -4.449 -9.286 1.00 97.69 90 GLY A C 1
ATOM 713 O O . GLY A 1 90 ? 15.369 -4.413 -9.087 1.00 97.69 90 GLY A O 1
ATOM 714 N N . PRO A 1 91 ? 17.167 -3.638 -10.186 1.00 97.88 91 PRO A N 1
ATOM 715 C CA . PRO A 1 91 ? 16.410 -2.681 -10.984 1.00 97.88 91 PRO A CA 1
ATOM 716 C C . PRO A 1 91 ? 15.339 -3.344 -11.858 1.00 97.88 91 PRO A C 1
ATOM 718 O O . PRO A 1 91 ? 15.570 -4.383 -12.475 1.00 97.88 91 PRO A O 1
ATOM 721 N N . LEU A 1 92 ? 14.185 -2.685 -11.967 1.00 98.12 92 LEU A N 1
ATOM 722 C CA . LEU A 1 92 ? 13.123 -3.065 -12.897 1.00 98.12 92 LEU A CA 1
ATOM 723 C C . LEU A 1 92 ? 13.572 -2.817 -14.347 1.00 98.12 92 LEU A C 1
ATOM 725 O O . LEU A 1 92 ? 14.248 -1.831 -14.641 1.00 98.12 92 LEU A O 1
ATOM 729 N N . SER A 1 93 ? 13.145 -3.682 -15.265 1.00 98.50 93 SER A N 1
ATOM 730 C CA . SER A 1 93 ? 13.289 -3.445 -16.707 1.00 98.50 93 SER A CA 1
ATOM 731 C C . SER A 1 93 ? 12.429 -2.266 -17.170 1.00 98.50 93 SER A C 1
ATOM 733 O O . SER A 1 93 ? 11.416 -1.934 -16.553 1.00 98.50 93 SER A O 1
ATOM 735 N N . GLU A 1 94 ? 12.778 -1.669 -18.308 1.00 98.69 94 GLU A N 1
ATOM 736 C CA . GLU A 1 94 ? 12.033 -0.539 -18.878 1.00 98.69 94 GLU A CA 1
ATOM 737 C C . GLU A 1 94 ? 10.543 -0.853 -19.090 1.00 98.69 94 GLU A C 1
ATOM 739 O O . GLU A 1 94 ? 9.685 -0.039 -18.754 1.00 98.69 94 GLU A O 1
ATOM 744 N N . LEU A 1 95 ? 10.211 -2.062 -19.560 1.00 98.69 95 LEU A N 1
ATOM 745 C CA . LEU A 1 95 ? 8.818 -2.483 -19.747 1.00 98.69 95 LEU A CA 1
ATOM 746 C C . LEU A 1 95 ? 8.060 -2.606 -18.419 1.00 98.69 95 LEU A C 1
ATOM 748 O O . LEU A 1 95 ? 6.887 -2.238 -18.345 1.00 98.69 95 LEU A O 1
ATOM 752 N N . GLN A 1 96 ? 8.719 -3.086 -17.361 1.00 98.56 96 GLN A N 1
ATOM 753 C CA . GLN A 1 96 ? 8.123 -3.137 -16.023 1.00 98.56 96 GLN A CA 1
ATOM 754 C C . GLN A 1 96 ? 7.899 -1.729 -15.465 1.00 98.56 96 GLN A C 1
ATOM 756 O O . GLN A 1 96 ? 6.836 -1.458 -14.912 1.00 98.56 96 GLN A O 1
ATOM 761 N N . ILE A 1 97 ? 8.855 -0.815 -15.661 1.00 98.75 97 ILE A N 1
ATOM 762 C CA . ILE A 1 97 ? 8.710 0.594 -15.272 1.00 98.75 97 ILE A CA 1
ATOM 763 C C . ILE A 1 97 ? 7.542 1.232 -16.029 1.00 98.75 97 ILE A C 1
ATOM 765 O O . ILE A 1 97 ? 6.683 1.851 -15.409 1.00 98.75 97 ILE A O 1
ATOM 769 N N . ALA A 1 98 ? 7.456 1.037 -17.347 1.00 98.81 98 ALA A N 1
ATOM 770 C CA . ALA A 1 98 ? 6.373 1.572 -18.167 1.00 98.81 98 ALA A CA 1
ATOM 771 C C . ALA A 1 98 ? 4.993 1.074 -17.702 1.00 98.81 98 ALA A C 1
ATOM 773 O O . ALA A 1 98 ? 4.054 1.867 -17.605 1.00 98.81 98 ALA A O 1
ATOM 774 N N . TYR A 1 99 ? 4.880 -0.216 -17.362 1.00 98.75 99 TYR A N 1
ATOM 775 C CA . TYR A 1 99 ? 3.667 -0.793 -16.779 1.00 98.75 99 TYR A CA 1
ATOM 776 C C . TYR A 1 99 ? 3.306 -0.118 -15.450 1.00 98.75 99 TYR A C 1
ATOM 778 O O . TYR A 1 99 ? 2.208 0.421 -15.318 1.00 98.75 99 TYR A O 1
ATOM 786 N N . VAL A 1 100 ? 4.249 -0.057 -14.505 1.00 98.69 100 VAL A N 1
ATOM 787 C CA . VAL A 1 100 ? 4.059 0.608 -13.206 1.00 98.69 100 VAL A CA 1
ATOM 788 C C . VAL A 1 100 ? 3.612 2.057 -13.386 1.00 98.69 100 VAL A C 1
ATOM 790 O O . VAL A 1 100 ? 2.646 2.487 -12.753 1.00 98.69 100 VAL A O 1
ATOM 793 N N . CYS A 1 101 ? 4.283 2.812 -14.259 1.00 98.75 101 CYS A N 1
ATOM 794 C CA . CYS A 1 101 ? 3.965 4.210 -14.524 1.00 98.75 101 CYS A CA 1
ATOM 795 C C . CYS A 1 101 ? 2.550 4.371 -15.078 1.00 98.75 101 CYS A C 1
ATOM 797 O O . CYS A 1 101 ? 1.813 5.225 -14.591 1.00 98.75 101 CYS A O 1
ATOM 799 N N . ARG A 1 102 ? 2.148 3.551 -16.057 1.00 98.81 102 ARG A N 1
ATOM 800 C CA . ARG A 1 102 ? 0.803 3.604 -16.645 1.00 98.81 102 ARG A CA 1
ATOM 801 C C . ARG A 1 102 ? -0.278 3.398 -15.584 1.00 98.81 102 ARG A C 1
ATOM 803 O O . ARG A 1 102 ? -1.177 4.227 -15.472 1.00 98.81 102 ARG A O 1
ATOM 810 N N . GLU A 1 103 ? -0.167 2.333 -14.798 1.00 98.81 103 GLU A N 1
ATOM 811 C CA . GLU A 1 103 ? -1.153 1.998 -13.765 1.00 98.81 103 GLU A CA 1
ATOM 812 C C . GLU A 1 103 ? -1.188 3.046 -12.636 1.00 98.81 103 GLU A C 1
ATOM 814 O O . GLU A 1 103 ? -2.253 3.480 -12.196 1.00 98.81 103 GLU A O 1
ATOM 819 N N . THR A 1 104 ? -0.018 3.535 -12.212 1.00 98.62 104 THR A N 1
ATOM 820 C CA . THR A 1 104 ? 0.095 4.629 -11.230 1.00 98.62 104 THR A CA 1
ATOM 821 C C . THR A 1 104 ? -0.585 5.900 -11.748 1.00 98.62 104 THR A C 1
ATOM 823 O O . THR A 1 104 ? -1.344 6.544 -11.022 1.00 98.62 104 THR A O 1
ATOM 826 N N . LEU A 1 105 ? -0.361 6.259 -13.017 1.00 98.69 105 LEU A N 1
ATOM 827 C CA . LEU A 1 105 ? -0.967 7.437 -13.639 1.00 98.69 105 LEU A CA 1
ATOM 828 C C . LEU A 1 105 ? -2.489 7.317 -13.758 1.00 98.69 105 LEU A C 1
ATOM 830 O O . LEU A 1 105 ? -3.173 8.324 -13.597 1.00 98.69 105 LEU A O 1
ATOM 834 N N . GLN A 1 106 ? -3.034 6.120 -13.985 1.00 98.69 106 GLN A N 1
ATOM 835 C CA . GLN A 1 106 ? -4.484 5.896 -13.972 1.00 98.69 106 GLN A CA 1
ATOM 836 C C . GLN A 1 106 ? -5.079 6.164 -12.580 1.00 98.69 106 GLN A C 1
ATOM 838 O O . GLN A 1 106 ? -6.068 6.892 -12.461 1.00 98.69 106 GLN A O 1
ATOM 843 N N . GLY A 1 107 ? -4.438 5.666 -11.516 1.00 97.81 107 GLY A N 1
ATOM 844 C CA . GLY A 1 107 ? -4.831 5.971 -10.135 1.00 97.81 107 GLY A CA 1
ATOM 845 C C . GLY A 1 107 ? -4.743 7.466 -9.804 1.00 97.81 107 GLY A C 1
ATOM 846 O O . GLY A 1 107 ? -5.672 8.036 -9.229 1.00 97.81 107 GLY A O 1
ATOM 847 N N . LEU A 1 108 ? -3.666 8.134 -10.226 1.00 97.44 108 LEU A N 1
ATOM 848 C CA . LEU A 1 108 ? -3.489 9.579 -10.044 1.00 97.44 108 LEU A CA 1
ATOM 849 C C . LEU A 1 108 ? -4.518 10.401 -10.822 1.00 97.44 108 LEU A C 1
ATOM 851 O O . LEU A 1 108 ? -5.078 11.347 -10.273 1.00 97.44 108 LEU A O 1
ATOM 855 N N . ALA A 1 109 ? -4.810 10.033 -12.070 1.00 98.38 109 ALA A N 1
ATOM 856 C CA . ALA A 1 109 ? -5.832 10.692 -12.873 1.00 98.38 109 ALA A CA 1
ATOM 857 C C . ALA A 1 109 ? -7.199 10.631 -12.177 1.00 98.38 109 ALA A C 1
ATOM 859 O O . ALA A 1 109 ? 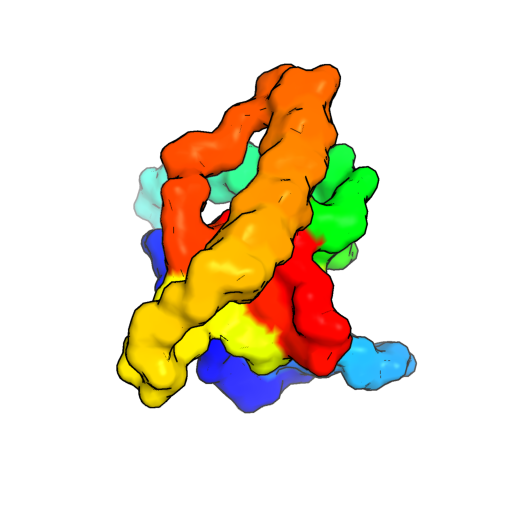-7.879 11.652 -12.070 1.00 98.38 109 ALA A O 1
ATOM 860 N N . TYR A 1 110 ? -7.565 9.469 -11.622 1.00 97.50 110 TYR A N 1
ATOM 861 C CA . TYR A 1 110 ? -8.777 9.328 -10.816 1.00 97.50 110 TYR A CA 1
ATOM 862 C C . TYR A 1 110 ? -8.768 10.251 -9.584 1.00 97.50 110 TYR A C 1
ATOM 864 O O . TYR A 1 110 ? -9.746 10.966 -9.348 1.00 97.50 110 TYR A O 1
ATOM 872 N N . LEU A 1 111 ? -7.674 10.274 -8.811 1.00 94.81 111 LEU A N 1
ATOM 873 C CA . LEU A 1 111 ? -7.553 11.143 -7.632 1.00 94.81 111 LEU A CA 1
ATOM 874 C C . LEU A 1 111 ? -7.702 12.623 -8.003 1.00 94.81 111 LEU A C 1
ATOM 876 O O . LEU A 1 111 ? -8.453 13.350 -7.350 1.00 94.81 111 LEU A O 1
ATOM 880 N N . HIS A 1 112 ? -7.047 13.055 -9.079 1.00 96.25 112 HIS A N 1
ATOM 881 C CA . HIS A 1 112 ? -7.076 14.441 -9.535 1.00 96.25 112 HIS A CA 1
ATOM 882 C C . HIS A 1 112 ? -8.472 14.861 -10.015 1.00 96.25 112 HIS A C 1
ATOM 884 O O . HIS A 1 112 ? -8.919 15.955 -9.676 1.00 96.25 112 HIS A O 1
ATOM 890 N N . ILE A 1 113 ? -9.210 13.985 -10.710 1.00 96.62 113 ILE A N 1
ATOM 891 C CA . ILE A 1 113 ? -10.621 14.224 -11.079 1.00 96.62 113 ILE A CA 1
ATOM 892 C C . ILE A 1 113 ? -11.495 14.433 -9.833 1.00 96.62 113 ILE A C 1
ATOM 894 O O . ILE A 1 113 ? -12.446 15.212 -9.856 1.00 96.62 113 ILE A O 1
ATOM 898 N N . LYS A 1 114 ? -11.166 13.764 -8.723 1.00 93.56 114 LYS A N 1
ATOM 899 C CA . LYS A 1 114 ? -11.840 13.925 -7.425 1.00 93.56 114 LYS A CA 1
ATOM 900 C C . LYS A 1 114 ? -11.335 15.123 -6.609 1.00 93.56 114 LYS A C 1
ATOM 902 O O . LYS A 1 114 ? -11.772 15.288 -5.474 1.00 93.56 114 LYS A O 1
ATOM 907 N N . GLY A 1 115 ? -10.424 15.937 -7.147 1.00 92.25 115 GLY A N 1
ATOM 908 C CA . GLY A 1 115 ? -9.828 17.074 -6.438 1.00 92.25 115 GLY A CA 1
ATOM 909 C C . GLY A 1 115 ? -8.885 16.670 -5.298 1.00 92.25 115 GLY A C 1
ATOM 910 O O . GLY A 1 115 ? -8.637 17.466 -4.396 1.00 92.25 115 GLY A O 1
ATOM 911 N N . LYS A 1 116 ? -8.373 15.432 -5.309 1.00 90.75 116 LYS A N 1
ATOM 912 C CA . LYS A 1 116 ? -7.473 14.886 -4.283 1.00 90.75 116 LYS A CA 1
ATOM 913 C C . LYS A 1 116 ? -6.047 14.794 -4.822 1.00 90.75 116 LYS A C 1
ATOM 915 O O . LYS A 1 116 ? -5.839 14.536 -6.001 1.00 90.75 116 LYS A O 1
ATOM 920 N N . MET A 1 117 ? -5.059 14.966 -3.946 1.00 90.69 117 MET A N 1
ATOM 921 C CA . MET A 1 117 ? -3.639 14.780 -4.262 1.00 90.69 117 MET A CA 1
ATOM 922 C C . MET A 1 117 ? -3.043 13.735 -3.323 1.00 90.69 117 MET A C 1
ATOM 924 O O . MET A 1 117 ? -3.197 13.862 -2.112 1.00 90.69 117 MET A O 1
ATOM 928 N N . HIS A 1 118 ? -2.318 12.755 -3.868 1.00 91.12 118 HIS A N 1
ATOM 929 C CA . HIS A 1 118 ? -1.667 11.719 -3.058 1.00 91.12 118 HIS A CA 1
ATOM 930 C C . HIS A 1 118 ? -0.494 12.263 -2.227 1.00 91.12 118 HIS A C 1
ATOM 932 O O . HIS A 1 118 ? -0.292 11.843 -1.095 1.00 91.12 118 HIS A O 1
ATOM 938 N N . ARG A 1 119 ? 0.291 13.195 -2.789 1.00 89.75 119 ARG A N 1
ATOM 939 C CA . ARG A 1 119 ? 1.427 13.902 -2.151 1.00 89.75 119 ARG A CA 1
ATOM 940 C C . ARG A 1 119 ? 2.638 13.063 -1.705 1.00 89.75 119 ARG A C 1
ATOM 942 O O . ARG A 1 119 ? 3.645 13.661 -1.352 1.00 89.75 119 ARG A O 1
ATOM 949 N N . ASP A 1 120 ? 2.587 11.734 -1.774 1.00 89.62 120 ASP A N 1
ATOM 950 C CA . ASP A 1 120 ? 3.684 10.845 -1.346 1.00 89.62 120 ASP A CA 1
ATOM 951 C C . ASP A 1 120 ? 3.898 9.681 -2.333 1.00 89.62 120 ASP A C 1
ATOM 953 O O . ASP A 1 120 ? 3.884 8.507 -1.970 1.00 89.62 120 ASP A O 1
ATOM 957 N N . ILE A 1 121 ? 4.037 10.000 -3.624 1.00 95.75 121 ILE A N 1
ATOM 958 C CA . ILE A 1 121 ? 4.275 8.997 -4.672 1.00 95.75 121 ILE A CA 1
ATOM 959 C C . ILE A 1 121 ? 5.745 8.579 -4.666 1.00 95.75 121 ILE A C 1
ATOM 961 O O . ILE A 1 121 ? 6.628 9.357 -5.023 1.00 95.75 121 ILE A O 1
ATOM 965 N N . LYS A 1 122 ? 5.993 7.329 -4.269 1.00 95.69 122 LYS A N 1
ATOM 966 C CA . LYS A 1 122 ? 7.313 6.686 -4.209 1.00 95.69 122 LYS A CA 1
ATOM 967 C C . LYS A 1 122 ? 7.161 5.164 -4.197 1.00 95.69 122 LYS A C 1
ATOM 969 O O . LYS A 1 122 ? 6.080 4.662 -3.904 1.00 95.69 122 LYS A O 1
ATOM 974 N N . GLY A 1 123 ? 8.247 4.427 -4.441 1.00 96.31 123 GLY A N 1
ATOM 975 C CA . GLY A 1 123 ? 8.230 2.956 -4.506 1.00 96.31 123 GLY A CA 1
ATOM 976 C C . GLY A 1 123 ? 7.679 2.254 -3.256 1.00 96.31 123 GLY A C 1
ATOM 977 O O . GLY A 1 123 ? 7.096 1.185 -3.383 1.00 96.31 123 GLY A O 1
ATOM 978 N N . ALA A 1 124 ? 7.794 2.871 -2.076 1.00 94.06 124 ALA A N 1
ATOM 979 C CA . ALA A 1 124 ? 7.231 2.354 -0.823 1.00 94.06 124 ALA A CA 1
ATOM 980 C C . ALA A 1 124 ? 5.688 2.358 -0.789 1.00 94.06 124 ALA A C 1
ATOM 982 O O . ALA A 1 124 ? 5.084 1.547 -0.098 1.00 94.06 124 ALA A O 1
ATOM 983 N N . ASN A 1 125 ? 5.057 3.261 -1.550 1.00 94.44 125 ASN A N 1
ATOM 984 C CA . ASN A 1 125 ? 3.605 3.483 -1.566 1.00 94.44 125 ASN A CA 1
ATOM 985 C C . ASN A 1 125 ? 2.942 2.982 -2.860 1.00 94.44 125 ASN A C 1
ATOM 987 O O . ASN A 1 125 ? 1.749 3.186 -3.077 1.00 94.44 125 ASN A O 1
ATOM 991 N N . ILE A 1 126 ? 3.709 2.334 -3.738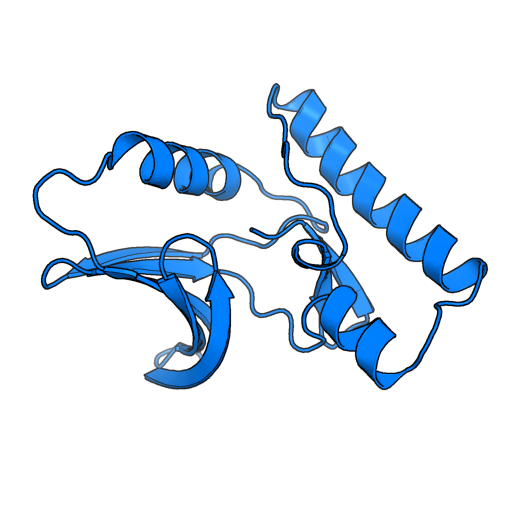 1.00 97.62 126 ILE A N 1
ATOM 992 C CA . ILE A 1 126 ? 3.188 1.645 -4.918 1.00 97.62 126 ILE A CA 1
ATOM 993 C C . ILE A 1 126 ? 3.263 0.153 -4.615 1.00 97.62 126 ILE A C 1
ATOM 995 O O . ILE A 1 126 ? 4.355 -0.405 -4.499 1.00 97.62 126 ILE A O 1
ATOM 999 N N . LEU A 1 127 ? 2.103 -0.469 -4.441 1.00 97.50 127 LEU A N 1
ATOM 1000 C CA . LEU A 1 127 ? 1.966 -1.855 -4.011 1.00 97.50 127 LEU A CA 1
ATOM 1001 C C . LEU A 1 127 ? 1.613 -2.766 -5.187 1.00 97.50 127 LEU A C 1
ATOM 1003 O O . LEU A 1 127 ? 0.972 -2.332 -6.147 1.00 97.50 127 LEU A O 1
ATOM 1007 N N . LEU A 1 128 ? 2.005 -4.035 -5.082 1.00 98.06 128 LEU A N 1
ATOM 1008 C CA . LEU A 1 128 ? 1.733 -5.078 -6.068 1.00 98.06 128 LEU A CA 1
ATOM 1009 C C . LEU A 1 128 ? 0.832 -6.168 -5.466 1.00 98.06 128 LEU A C 1
ATOM 1011 O O . LEU A 1 128 ? 1.115 -6.698 -4.389 1.00 98.06 128 LEU A O 1
ATOM 1015 N N . THR A 1 129 ? -0.254 -6.527 -6.150 1.00 97.56 129 THR A N 1
ATOM 1016 C CA . THR A 1 129 ? -1.084 -7.685 -5.768 1.00 97.56 129 THR A CA 1
ATOM 1017 C C . THR A 1 129 ? -0.429 -9.001 -6.202 1.00 97.56 129 THR A C 1
ATOM 1019 O O . THR A 1 129 ? 0.459 -9.013 -7.053 1.00 97.56 129 THR A O 1
ATOM 1022 N N . ASP A 1 130 ? -0.906 -10.137 -5.682 1.00 95.62 130 ASP A N 1
ATOM 1023 C CA . ASP A 1 130 ? -0.456 -11.468 -6.135 1.00 95.62 130 ASP A CA 1
ATOM 1024 C C . ASP A 1 130 ? -0.796 -11.746 -7.617 1.00 95.62 130 ASP A C 1
ATOM 1026 O O . ASP A 1 130 ? -0.244 -12.658 -8.230 1.00 95.62 130 ASP A O 1
ATOM 1030 N N . HIS A 1 131 ? -1.690 -10.946 -8.207 1.00 96.62 131 HIS A N 1
ATOM 1031 C CA . HIS A 1 131 ? -2.083 -11.022 -9.615 1.00 96.62 131 HIS A CA 1
ATOM 1032 C C . HIS A 1 131 ? -1.290 -10.066 -10.519 1.00 96.62 131 HIS A C 1
ATOM 1034 O O . HIS A 1 131 ? -1.472 -10.087 -11.734 1.00 96.62 131 HIS A O 1
ATOM 1040 N N . GLY A 1 132 ? -0.387 -9.257 -9.952 1.00 96.62 132 GLY A N 1
ATOM 1041 C CA . GLY A 1 132 ? 0.420 -8.294 -10.700 1.00 96.62 132 GLY A CA 1
ATOM 1042 C C . GLY A 1 132 ? -0.249 -6.933 -10.918 1.00 96.62 132 GLY A C 1
ATOM 1043 O O . GLY A 1 132 ? 0.239 -6.139 -11.727 1.00 96.62 132 GLY A O 1
ATOM 1044 N N . ASP A 1 133 ? -1.340 -6.635 -10.211 1.00 98.31 133 ASP A N 1
ATOM 1045 C CA . ASP A 1 133 ? -1.991 -5.326 -10.281 1.00 98.31 133 ASP A CA 1
ATOM 1046 C C . ASP A 1 133 ? -1.235 -4.301 -9.438 1.00 98.31 133 ASP A C 1
ATOM 1048 O O . ASP A 1 133 ? -0.781 -4.596 -8.329 1.00 98.31 133 ASP A O 1
ATOM 1052 N N . ILE A 1 134 ? -1.160 -3.071 -9.940 1.00 98.56 134 ILE A N 1
ATOM 1053 C CA . ILE A 1 134 ? -0.536 -1.951 -9.236 1.00 98.56 134 ILE A CA 1
ATOM 1054 C C . ILE A 1 134 ? -1.590 -1.166 -8.467 1.00 98.56 134 ILE A C 1
ATOM 1056 O O . ILE A 1 134 ? -2.595 -0.734 -9.039 1.00 98.56 134 ILE A O 1
ATOM 1060 N N . LYS A 1 135 ? -1.323 -0.935 -7.180 1.00 97.88 135 LYS A N 1
ATOM 1061 C CA . LYS A 1 135 ? -2.189 -0.203 -6.254 1.00 97.88 135 LYS A CA 1
ATOM 1062 C C . LYS A 1 135 ? -1.432 0.952 -5.609 1.00 97.88 135 LYS A C 1
ATOM 1064 O O . LYS A 1 135 ? -0.364 0.759 -5.038 1.00 97.88 135 LYS A O 1
ATOM 1069 N N . LEU A 1 136 ? -2.009 2.148 -5.649 1.00 95.06 136 LEU A N 1
ATOM 1070 C CA . LEU A 1 136 ? -1.561 3.268 -4.825 1.00 95.06 136 LEU A CA 1
ATOM 1071 C C . LEU A 1 136 ? -2.016 3.050 -3.381 1.00 95.06 136 LEU A C 1
ATOM 1073 O O . LEU A 1 136 ? -3.221 2.944 -3.129 1.00 95.06 136 LEU A O 1
ATOM 1077 N N . GLY A 1 137 ? -1.049 2.961 -2.469 1.00 87.31 137 GLY A N 1
ATOM 1078 C CA . GLY A 1 137 ? -1.243 2.800 -1.030 1.00 87.31 137 GLY A CA 1
ATOM 1079 C C . GLY A 1 137 ? -0.612 3.932 -0.212 1.00 87.31 137 GLY A C 1
ATOM 1080 O O . GLY A 1 137 ? -0.115 4.915 -0.755 1.00 87.31 137 GLY A O 1
ATOM 1081 N N . GLY A 1 138 ? -0.645 3.776 1.111 1.00 71.94 138 GLY A N 1
ATOM 1082 C CA . GLY A 1 138 ? -0.168 4.735 2.115 1.00 71.94 138 GLY A CA 1
ATOM 1083 C C . GLY A 1 138 ? -0.735 4.385 3.483 1.00 71.94 138 GLY A C 1
ATOM 1084 O O . GLY A 1 138 ? -1.941 4.065 3.535 1.00 71.94 138 GLY A O 1
#

pLDDT: mean 92.59, std 6.57, range [70.38, 98.81]

Solvent-accessible surface area (backbone atoms only — not comparable to full-atom values): 7735 Å² total; per-residue (Å²): 83,82,74,46,80,74,50,74,55,99,66,33,41,27,24,38,27,33,43,85,88,79,66,50,67,28,26,34,38,42,27,72,62,57,96,84,60,69,61,64,62,59,50,51,56,50,56,58,40,66,77,47,86,51,89,22,35,47,45,58,75,49,72,49,79,55,94,58,27,41,36,40,36,27,56,52,42,76,54,36,25,47,42,62,44,38,74,75,73,40,83,76,52,71,70,56,48,51,52,53,50,53,39,50,47,54,32,48,52,54,35,49,76,72,76,44,80,87,92,63,91,48,47,75,25,33,29,24,29,83,85,70,48,48,22,47,54,128

Radius of gyration: 15.24 Å; Cα contacts (8 Å, |Δi|>4): 226; chains: 1; bounding box: 34×33×44 Å

Organism: NCBI:txid129469

InterPro domains:
  IPR000719 Protein kinase domain [PF00069] (3-136)
  IPR000719 Protein kinase domain [PS50011] (1-138)
  IPR000719 Protein kinase domain [SM00220] (1-138)
  IPR011009 Protein kinase-like domain superfamily [SSF56112] (2-137)
  IPR017441 Protein kinase, ATP binding site [PS00107] (6-29)
  IPR050629 STE20/SPS1-related Proline-Alanine-rich Kinase [PTHR48012] (2-136)

Sequence (138 aa):
ELIQRVGSGTYGDVYKARNVHNGELAAVKIIKLEQGDDFSLIQQEIYMVKECKHCNIVAYFGSYLSHEKLWICMEYCGGGSLQDIYHVTGPLSELQIAYVCRETLQGLAYLHIKGKMHRDIKGANILLTDHGDIKLGG